Protein AF-A0A7S2V773-F1 (afdb_monomer)

Solvent-accessible surface area (backbone atoms only — not comparable to full-atom values): 9158 Å² total; per-residue (Å²): 140,84,87,85,83,88,81,86,85,88,76,95,70,86,76,79,73,78,70,71,79,73,71,76,82,74,56,44,80,42,48,32,60,57,48,53,50,43,45,58,36,86,82,48,87,74,48,40,35,30,36,56,25,31,27,73,44,74,39,81,89,77,28,36,34,31,28,34,42,94,92,24,68,33,49,29,36,34,76,67,39,65,79,66,62,88,90,69,48,76,70,37,38,32,37,38,33,27,34,65,44,69,46,95,84,48,95,84,46,45,49,32,32,42,28,65,39,69,45,74,48,74,87,60,59,59,72,57,50,54,53,52,51,50,52,52,50,56,51,53,55,51,51,55,52,50,53,45,65,74,68,68,79,125

Nearest PDB structures (foldseek):
  8c5y-assembly1_L  TM=7.625E-01  e=1.337E-06  Pyrococcus abyssi
  7uy5-assembly1_J  TM=6.504E-01  e=6.819E-06  Tetrahymena thermophila
  7uy7-assembly1_B  TM=6.744E-01  e=1.199E-05  Tetrahymena thermophila
  1nnx-assembly1_A  TM=7.728E-01  e=6.114E-05  Escherichia coli
  1x3f-assembly1_B-2  TM=6.572E-01  e=5.933E-03  Mycolicibacterium smegmatis

pLDDT: mean 80.9, std 21.78, range [29.81, 98.19]

Secondary structure (DSSP, 8-state):
------------------------PPPEEE-HHHHHHHHH-TT----EEEEEEEEEEEETTTTEEEEEETTEEEEEE-TTSPSPPTT--TT-EEEEEEEEEE-TTSTT--EEEEEEEEEE-TT--HHHHHHHHHHHHHHHHHHHHHHHHHHT--

InterPro domains:
  IPR012340 Nucleic acid-binding, OB-fold [G3DSA:2.40.50.140] (24-145)
  IPR029146 CST complex subunit Ten1, animal and plant type [PF15490] (25-141)

Mean predicted aligned error: 10.98 Å

Structure (mmCIF, N/CA/C/O backbone):
data_AF-A0A7S2V773-F1
#
_entry.id   AF-A0A7S2V773-F1
#
loop_
_atom_site.group_PDB
_atom_site.id
_atom_site.type_symbol
_atom_site.label_atom_id
_atom_site.label_alt_id
_atom_site.label_comp_id
_atom_site.label_asym_id
_atom_site.label_entity_id
_atom_site.label_seq_id
_atom_site.pdbx_PDB_ins_code
_atom_site.Cartn_x
_atom_site.Cartn_y
_atom_site.Cartn_z
_atom_site.occupancy
_atom_site.B_iso_or_equiv
_atom_site.auth_seq_id
_atom_site.auth_comp_id
_atom_site.auth_asym_id
_atom_site.auth_atom_id
_atom_site.pdbx_PDB_model_num
ATOM 1 N N . ARG A 1 1 ? 30.177 -5.270 18.703 1.00 34.97 1 ARG A N 1
ATOM 2 C CA . ARG A 1 1 ? 31.148 -5.394 19.819 1.00 34.97 1 ARG A CA 1
ATOM 3 C C . ARG A 1 1 ? 31.082 -4.096 20.605 1.00 34.97 1 ARG A C 1
ATOM 5 O O . ARG A 1 1 ? 31.419 -3.068 20.041 1.00 34.97 1 ARG A O 1
ATOM 12 N N . VAL A 1 2 ? 30.557 -4.130 21.827 1.00 32.75 2 VAL A N 1
ATOM 13 C CA . VAL A 1 2 ? 30.443 -2.954 22.701 1.00 32.75 2 VAL A CA 1
ATOM 14 C C . VAL A 1 2 ? 31.560 -3.059 23.729 1.00 32.75 2 VAL A C 1
ATOM 16 O O . VAL A 1 2 ? 31.687 -4.093 24.381 1.00 32.75 2 VAL A O 1
ATOM 19 N N . VAL A 1 3 ? 32.397 -2.030 23.823 1.00 33.72 3 VAL A N 1
ATOM 20 C CA . VAL A 1 3 ? 33.420 -1.927 24.867 1.00 33.72 3 VAL A CA 1
ATOM 21 C C . VAL A 1 3 ? 32.793 -1.167 26.028 1.00 33.72 3 VAL A C 1
ATOM 23 O O . VAL A 1 3 ? 32.401 -0.015 25.870 1.00 33.72 3 VAL A O 1
ATOM 26 N N . VAL A 1 4 ? 32.674 -1.822 27.181 1.00 36.56 4 VAL A N 1
ATOM 27 C CA . VAL A 1 4 ? 32.286 -1.179 28.439 1.00 36.56 4 VAL A CA 1
ATOM 28 C C . VAL A 1 4 ? 33.573 -0.829 29.176 1.00 36.56 4 VAL A C 1
ATOM 30 O O . VAL A 1 4 ? 34.297 -1.723 29.609 1.00 36.56 4 VAL A O 1
ATOM 33 N N . VAL A 1 5 ? 33.870 0.463 29.305 1.00 37.34 5 VAL A N 1
ATOM 34 C CA . VAL A 1 5 ? 34.919 0.951 30.208 1.00 37.34 5 VAL A CA 1
ATOM 35 C C . VAL A 1 5 ? 34.232 1.402 31.490 1.00 37.34 5 VAL A C 1
ATOM 37 O O . VAL A 1 5 ? 33.469 2.364 31.480 1.00 37.34 5 VAL A O 1
ATOM 40 N N . VAL A 1 6 ? 34.487 0.696 32.591 1.00 40.28 6 VAL A N 1
ATOM 41 C CA . VAL A 1 6 ? 34.095 1.141 33.933 1.00 40.28 6 VAL A CA 1
ATOM 42 C C . VAL A 1 6 ? 35.305 1.829 34.552 1.00 40.28 6 VAL A C 1
ATOM 44 O O . VAL A 1 6 ? 36.300 1.170 34.841 1.00 40.28 6 VAL A O 1
ATOM 47 N N . SER A 1 7 ? 35.218 3.141 34.769 1.00 29.81 7 SER A N 1
ATOM 48 C CA . SER A 1 7 ? 36.146 3.869 35.639 1.00 29.81 7 SER A CA 1
ATOM 49 C C . SER A 1 7 ? 35.358 4.565 36.746 1.00 29.81 7 SER A C 1
ATOM 51 O O . SER A 1 7 ? 34.339 5.208 36.489 1.00 29.81 7 SER A O 1
ATOM 53 N N . ARG A 1 8 ? 35.795 4.349 37.989 1.00 34.09 8 ARG A N 1
ATOM 54 C CA . ARG A 1 8 ? 35.180 4.839 39.226 1.00 34.09 8 ARG A CA 1
ATOM 55 C C . ARG A 1 8 ? 35.695 6.244 39.564 1.00 34.09 8 ARG A C 1
ATOM 57 O O . ARG A 1 8 ? 36.899 6.433 39.655 1.00 34.09 8 ARG A O 1
ATOM 64 N N . HIS A 1 9 ? 34.727 7.087 39.918 1.00 33.78 9 HIS A N 1
ATOM 65 C CA . HIS A 1 9 ? 34.772 8.267 40.790 1.00 33.78 9 HIS A CA 1
ATOM 66 C C . HIS A 1 9 ? 35.402 9.578 40.287 1.00 33.78 9 HIS A C 1
ATOM 68 O O . HIS A 1 9 ? 36.526 9.641 39.806 1.00 33.78 9 HIS A O 1
ATOM 74 N N . ASP A 1 10 ? 34.592 10.613 40.526 1.00 40.62 10 ASP A N 1
ATOM 75 C CA . ASP A 1 10 ? 34.877 12.037 40.685 1.00 40.62 10 ASP A CA 1
ATOM 76 C C . ASP A 1 10 ? 35.204 12.871 39.444 1.00 40.62 10 ASP A C 1
ATOM 78 O O . ASP A 1 10 ? 36.339 13.240 39.164 1.00 40.62 10 ASP A O 1
ATOM 82 N N . ASN A 1 11 ? 34.133 13.287 38.760 1.00 34.09 11 ASN A N 1
ATOM 83 C CA . ASN A 1 11 ? 33.877 14.714 38.545 1.00 34.09 11 ASN A CA 1
ATOM 84 C C . ASN A 1 11 ? 32.442 14.923 38.047 1.00 34.09 11 ASN A C 1
ATOM 86 O O . ASN A 1 11 ? 32.079 14.498 36.949 1.00 34.09 11 ASN A O 1
ATOM 90 N N . MET A 1 12 ? 31.612 15.579 38.864 1.00 33.34 12 MET A N 1
ATOM 91 C CA . MET A 1 12 ? 30.274 16.014 38.466 1.00 33.34 12 MET A CA 1
ATOM 92 C C . MET A 1 12 ? 30.379 17.133 37.426 1.00 33.34 12 MET A C 1
ATOM 94 O O . MET A 1 12 ? 30.363 18.314 37.758 1.00 33.34 12 MET A O 1
ATOM 98 N N . ILE A 1 13 ? 30.425 16.752 36.153 1.00 37.91 13 ILE A N 1
ATOM 99 C CA . ILE A 1 13 ? 29.933 17.593 35.066 1.00 37.91 13 ILE A CA 1
ATOM 100 C C . ILE A 1 13 ? 28.488 17.158 34.834 1.00 37.91 13 ILE A C 1
ATOM 102 O O . ILE A 1 13 ? 28.231 16.044 34.377 1.00 37.91 13 ILE A O 1
ATOM 106 N N . HIS A 1 14 ? 27.535 18.022 35.188 1.00 36.25 14 HIS A N 1
ATOM 107 C CA . HIS A 1 14 ? 26.148 17.888 34.750 1.00 36.25 14 HIS A CA 1
ATOM 108 C C . HIS A 1 14 ? 26.104 18.085 33.229 1.00 36.25 14 HIS A C 1
ATOM 110 O O . HIS A 1 14 ? 25.828 19.174 32.731 1.00 36.25 14 HIS A O 1
ATOM 116 N N . ASN A 1 15 ? 26.399 17.026 32.475 1.00 34.91 15 ASN A N 1
ATOM 117 C CA . ASN A 1 15 ? 26.055 16.972 31.064 1.00 34.91 15 ASN A CA 1
ATOM 118 C C . ASN A 1 15 ? 24.544 16.770 30.984 1.00 34.91 15 ASN A C 1
ATOM 120 O O . ASN A 1 15 ? 24.049 15.644 31.016 1.00 34.91 15 ASN A O 1
ATOM 124 N N . ASN A 1 16 ? 23.824 17.889 30.892 1.00 35.47 16 ASN A N 1
ATOM 125 C CA . ASN A 1 16 ? 22.458 17.937 30.388 1.00 35.47 16 ASN A CA 1
ATOM 126 C C . ASN A 1 16 ? 22.470 17.427 28.942 1.00 35.47 16 ASN A C 1
ATOM 128 O O . ASN A 1 16 ? 22.493 18.194 27.982 1.00 35.47 16 ASN A O 1
ATOM 132 N N . VAL A 1 17 ? 22.472 16.106 28.780 1.00 44.06 17 VAL A N 1
ATOM 133 C CA . VAL A 1 17 ? 22.026 15.485 27.543 1.00 44.06 17 VAL A CA 1
ATOM 134 C C . VAL A 1 17 ? 20.518 15.677 27.543 1.00 44.06 17 VAL A C 1
ATOM 136 O O . VAL A 1 17 ? 19.783 14.873 28.111 1.00 44.06 17 VAL A O 1
ATOM 139 N N . HIS A 1 18 ? 20.063 16.779 26.944 1.00 37.97 18 HIS A N 1
ATOM 140 C CA . HIS A 1 18 ? 18.726 16.846 26.369 1.00 37.97 18 HIS A CA 1
ATOM 141 C C . HIS A 1 18 ? 18.645 15.697 25.357 1.00 37.97 18 HIS A C 1
ATOM 143 O O . HIS A 1 18 ? 18.988 15.841 24.185 1.00 37.97 18 HIS A O 1
ATOM 149 N N . ARG A 1 19 ? 18.257 14.510 25.831 1.00 44.25 19 ARG A N 1
ATOM 150 C CA . ARG A 1 19 ? 17.568 13.562 24.975 1.00 44.25 19 ARG A CA 1
ATOM 151 C C . ARG A 1 19 ? 16.265 14.272 24.672 1.00 44.25 19 ARG A C 1
ATOM 153 O O . ARG A 1 19 ? 15.369 14.299 25.503 1.00 44.25 19 ARG A O 1
ATOM 160 N N . ASN A 1 20 ? 16.223 14.949 23.530 1.00 40.94 20 ASN A N 1
ATOM 161 C CA . ASN A 1 20 ? 14.947 15.152 22.883 1.00 40.94 20 ASN A CA 1
ATOM 162 C C . ASN A 1 20 ? 14.415 13.732 22.728 1.00 40.94 20 ASN A C 1
ATOM 164 O O . ASN A 1 20 ? 14.994 12.946 21.975 1.00 40.94 20 ASN A O 1
ATOM 168 N N . ASP A 1 21 ? 13.438 13.366 23.552 1.00 45.81 21 ASP A N 1
ATOM 169 C CA . ASP A 1 21 ? 12.630 12.183 23.331 1.00 45.81 21 ASP A CA 1
ATOM 170 C C . ASP A 1 21 ? 11.947 12.440 21.988 1.00 45.81 21 ASP A C 1
ATOM 172 O O . ASP A 1 21 ? 10.899 13.075 21.914 1.00 45.81 21 ASP A O 1
ATOM 176 N N . GLU A 1 22 ? 12.645 12.098 20.904 1.00 45.75 22 GLU A N 1
ATOM 177 C CA . GLU A 1 22 ? 12.137 12.191 19.549 1.00 45.75 22 GLU A CA 1
ATOM 178 C C . GLU A 1 22 ? 10.952 11.238 19.521 1.00 45.75 22 GLU A C 1
ATOM 180 O O . GLU A 1 22 ? 11.113 10.015 19.513 1.00 45.75 22 GLU A O 1
ATOM 185 N N . GLU A 1 23 ? 9.762 11.818 19.664 1.00 55.03 23 GLU A N 1
ATOM 186 C CA . GLU A 1 23 ? 8.501 11.103 19.670 1.00 55.03 23 GLU A CA 1
ATOM 187 C C . GLU A 1 23 ? 8.508 10.172 18.464 1.00 55.03 23 GLU A C 1
ATOM 189 O O . GLU A 1 23 ? 8.605 10.625 17.323 1.00 55.03 23 GLU A O 1
ATOM 194 N N . ILE A 1 24 ? 8.497 8.859 18.715 1.00 59.53 24 ILE A N 1
ATOM 195 C CA . ILE A 1 24 ? 8.558 7.874 17.638 1.00 59.53 24 ILE A CA 1
ATOM 196 C C . ILE A 1 24 ? 7.337 8.141 16.753 1.00 59.53 24 ILE A C 1
ATOM 198 O O . ILE A 1 24 ? 6.209 7.944 17.219 1.00 59.53 24 ILE A O 1
ATOM 202 N N . PRO A 1 25 ? 7.517 8.588 15.495 1.00 61.34 25 PRO A N 1
ATOM 203 C CA . PRO A 1 25 ? 6.395 9.069 14.714 1.00 61.34 25 PRO A CA 1
ATOM 204 C C . PRO A 1 25 ? 5.440 7.908 14.448 1.00 61.34 25 PRO A C 1
ATOM 206 O O . PRO A 1 25 ? 5.790 6.913 13.802 1.00 61.34 25 PRO A O 1
ATOM 209 N N . THR A 1 26 ? 4.223 8.028 14.978 1.00 81.88 26 THR A N 1
ATOM 210 C CA . THR A 1 26 ? 3.187 7.008 14.827 1.00 81.88 26 THR A CA 1
ATOM 211 C C . THR A 1 26 ? 2.611 7.088 13.420 1.00 81.88 26 THR A C 1
ATOM 213 O O . THR A 1 26 ? 2.097 8.118 12.998 1.00 81.88 26 THR A O 1
ATOM 216 N N . ALA A 1 27 ? 2.672 5.980 12.683 1.00 87.88 27 ALA A N 1
ATOM 217 C CA . ALA A 1 27 ? 2.129 5.923 11.333 1.00 87.88 27 ALA A CA 1
ATOM 218 C C . ALA A 1 27 ? 0.592 6.022 11.337 1.00 87.88 27 ALA A C 1
ATOM 220 O O . ALA A 1 27 ? -0.089 5.209 11.976 1.00 87.88 27 ALA A O 1
ATOM 221 N N . HIS A 1 28 ? 0.043 6.965 10.570 1.00 93.19 28 HIS A N 1
ATOM 222 C CA . HIS A 1 28 ? -1.393 7.038 10.304 1.00 93.19 28 HIS A CA 1
ATOM 223 C C . HIS A 1 28 ? -1.815 5.883 9.395 1.00 93.19 28 HIS A C 1
ATOM 225 O O . HIS A 1 28 ? -1.219 5.672 8.341 1.00 93.19 28 HIS A O 1
ATOM 231 N N . ILE A 1 29 ? -2.843 5.127 9.792 1.00 95.38 29 ILE A N 1
ATOM 232 C CA . ILE A 1 29 ? -3.389 4.052 8.954 1.00 95.38 29 ILE A CA 1
ATOM 233 C C . ILE A 1 29 ? -4.361 4.674 7.954 1.00 95.38 29 ILE A C 1
ATOM 235 O O . ILE A 1 29 ? -5.439 5.130 8.352 1.00 95.38 29 ILE A O 1
ATOM 239 N N . LEU A 1 30 ? -3.961 4.702 6.685 1.00 96.25 30 LEU A N 1
ATOM 240 C CA . LEU A 1 30 ? -4.666 5.370 5.594 1.00 96.25 30 LEU A CA 1
ATOM 241 C C . LEU A 1 30 ? -4.848 4.430 4.400 1.00 96.25 30 LEU A C 1
ATOM 243 O O . LEU A 1 30 ? -4.041 3.528 4.174 1.00 96.25 30 LEU A O 1
ATOM 247 N N . TYR A 1 31 ? -5.895 4.672 3.622 1.00 96.31 31 TYR A N 1
ATOM 248 C CA . TYR A 1 31 ? -6.088 4.070 2.307 1.00 96.31 31 TYR A CA 1
ATOM 249 C C . TYR A 1 31 ? -5.330 4.860 1.222 1.00 96.31 31 TYR A C 1
ATOM 251 O O . TYR A 1 31 ? -5.099 6.059 1.403 1.00 96.31 31 TYR A O 1
ATOM 259 N N . PRO A 1 32 ? -4.991 4.244 0.072 1.00 96.69 32 PRO A N 1
ATOM 260 C CA . PRO A 1 32 ? -4.339 4.906 -1.064 1.00 96.69 32 PRO A CA 1
ATOM 261 C C . PRO A 1 32 ? -4.883 6.297 -1.419 1.00 96.69 32 PRO A C 1
ATOM 263 O O . PRO A 1 32 ? -4.118 7.256 -1.486 1.00 96.69 32 PRO A O 1
ATOM 266 N N . GLN A 1 33 ? -6.203 6.453 -1.541 1.00 95.38 33 GLN A N 1
ATOM 267 C CA . GLN A 1 33 ? -6.823 7.742 -1.858 1.00 95.38 33 GLN A CA 1
ATOM 268 C C . GLN A 1 33 ? -6.632 8.813 -0.775 1.00 95.38 33 GLN A C 1
ATOM 270 O O . GLN A 1 33 ? -6.504 9.994 -1.087 1.00 95.38 33 GLN A O 1
ATOM 275 N N . GLU A 1 34 ? -6.582 8.417 0.499 1.00 95.88 34 GLU A N 1
ATOM 276 C CA . GLU A 1 34 ? -6.350 9.342 1.614 1.00 95.88 34 GLU A CA 1
ATOM 277 C C . GLU A 1 34 ? -4.886 9.799 1.637 1.00 95.88 34 GLU A C 1
ATOM 279 O O . GLU A 1 34 ? -4.599 10.957 1.936 1.00 95.88 34 GLU A O 1
ATOM 284 N N . VAL A 1 35 ? -3.960 8.910 1.262 1.00 96.06 35 VAL A N 1
ATOM 285 C CA . VAL A 1 35 ? -2.546 9.259 1.084 1.00 96.06 35 VAL A CA 1
ATOM 286 C C . VAL A 1 35 ? -2.376 10.227 -0.087 1.00 96.06 35 VAL A C 1
ATOM 288 O O . VAL A 1 35 ? -1.700 11.238 0.071 1.00 96.06 35 VAL A O 1
ATOM 291 N N . ASN A 1 36 ? -3.026 9.980 -1.228 1.00 94.44 36 ASN A N 1
ATOM 292 C CA . ASN A 1 36 ? -2.991 10.892 -2.379 1.00 94.44 36 ASN A CA 1
ATOM 293 C C . ASN A 1 36 ? -3.547 12.282 -2.036 1.00 94.44 36 ASN A C 1
ATOM 295 O O . ASN A 1 36 ? -2.972 13.299 -2.432 1.00 94.44 36 ASN A O 1
ATOM 299 N N . ALA A 1 37 ? -4.627 12.343 -1.251 1.00 93.12 37 ALA A N 1
ATOM 300 C CA . ALA A 1 37 ? -5.155 13.606 -0.744 1.00 93.12 37 ALA A CA 1
ATOM 301 C C . ALA A 1 37 ? -4.133 14.322 0.157 1.00 93.12 37 ALA A C 1
ATOM 303 O O . ALA A 1 37 ? -3.891 15.513 -0.021 1.00 93.12 37 ALA A O 1
ATOM 304 N N . ALA A 1 38 ? -3.468 13.596 1.063 1.00 92.75 38 ALA A N 1
ATOM 305 C CA . ALA A 1 38 ? -2.425 14.156 1.923 1.00 92.75 38 ALA A CA 1
ATOM 306 C C . ALA A 1 38 ? -1.162 14.587 1.150 1.00 92.75 38 ALA A C 1
ATOM 308 O O . ALA A 1 38 ? -0.521 15.567 1.523 1.00 92.75 38 ALA A O 1
ATOM 309 N N . ILE A 1 39 ? -0.798 13.892 0.068 1.00 92.12 39 ILE A N 1
ATOM 310 C CA . ILE A 1 39 ? 0.277 14.301 -0.850 1.00 92.12 39 ILE A CA 1
ATOM 311 C C . ILE A 1 39 ? -0.073 15.644 -1.497 1.00 92.12 39 ILE A C 1
ATOM 313 O O . ILE A 1 39 ? 0.756 16.555 -1.498 1.00 92.12 39 ILE A O 1
ATOM 317 N N . SER A 1 40 ? -1.305 15.762 -1.994 1.00 90.19 40 SER A N 1
ATOM 318 C CA . SER A 1 40 ? -1.798 16.948 -2.703 1.00 90.19 40 SER A CA 1
ATOM 319 C C . SER A 1 40 ? -1.962 18.159 -1.779 1.00 90.19 40 SER A C 1
ATOM 321 O O . SER A 1 40 ? -1.768 19.297 -2.202 1.00 90.19 40 SER A O 1
ATOM 323 N N . ASP A 1 41 ? -2.292 17.925 -0.508 1.00 89.31 41 ASP A N 1
ATOM 324 C CA . ASP A 1 41 ? -2.397 18.961 0.513 1.00 89.31 41 ASP A CA 1
ATOM 325 C C . ASP A 1 41 ? -1.047 19.204 1.206 1.00 89.31 41 ASP A C 1
ATOM 327 O O . ASP A 1 41 ? -0.635 18.486 2.123 1.00 89.31 41 ASP A O 1
ATOM 331 N N . SER A 1 42 ? -0.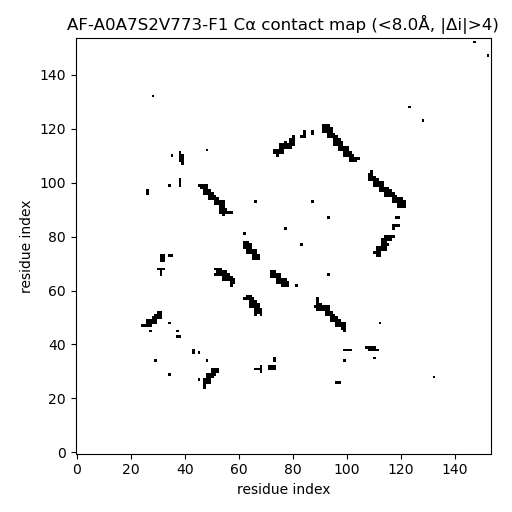354 20.270 0.798 1.00 83.50 42 SER A N 1
ATOM 332 C CA . SER A 1 42 ? 0.919 20.675 1.406 1.00 83.50 42 SER A CA 1
ATOM 333 C C . SER A 1 42 ? 0.802 21.104 2.872 1.00 83.50 42 SER A C 1
ATOM 335 O O . SER A 1 42 ? 1.823 21.165 3.553 1.00 83.50 42 SER A O 1
ATOM 337 N N . SER A 1 43 ? -0.405 21.431 3.348 1.00 86.12 43 SER A N 1
ATOM 338 C CA . SER A 1 43 ? -0.665 21.796 4.746 1.00 86.12 43 SER A CA 1
ATOM 339 C C . SER A 1 43 ? -0.980 20.592 5.635 1.00 86.12 43 SER A C 1
ATOM 341 O O . SER A 1 43 ? -1.048 20.732 6.857 1.00 86.12 43 SER A O 1
ATOM 343 N N . SER A 1 44 ? -1.126 19.401 5.043 1.00 84.75 44 SER A N 1
ATOM 344 C CA . SER A 1 44 ? -1.453 18.190 5.782 1.00 84.75 44 SER A CA 1
ATOM 345 C C . SER A 1 44 ? -0.356 17.853 6.804 1.00 84.75 44 SER A C 1
ATOM 347 O O . SER A 1 44 ? 0.810 17.691 6.420 1.00 84.75 44 SER A O 1
ATOM 349 N N . PRO A 1 45 ? -0.707 17.670 8.093 1.00 84.19 45 PRO A N 1
ATOM 350 C CA . PRO A 1 45 ? 0.250 17.303 9.138 1.00 84.19 45 PRO A CA 1
ATOM 351 C C . PRO A 1 45 ? 0.710 15.839 9.023 1.00 84.19 45 PRO A C 1
ATOM 353 O O . PRO A 1 45 ? 1.620 15.411 9.733 1.00 84.19 45 PRO A O 1
ATOM 356 N N . VAL A 1 46 ? 0.089 15.051 8.138 1.00 84.88 46 VAL A N 1
ATOM 357 C CA . VAL A 1 46 ? 0.421 13.643 7.928 1.00 84.88 46 VAL A CA 1
ATOM 358 C C . VAL A 1 46 ? 1.758 13.536 7.200 1.00 84.88 46 VAL A C 1
ATOM 360 O O . VAL A 1 46 ? 1.894 13.917 6.037 1.00 84.88 46 VAL A O 1
ATOM 363 N N . SER A 1 47 ? 2.746 12.967 7.887 1.00 88.56 47 SER A N 1
ATOM 364 C CA . SER A 1 47 ? 4.084 12.718 7.343 1.00 88.56 47 SER A CA 1
ATOM 365 C C . SER A 1 47 ? 4.431 11.234 7.268 1.00 88.56 47 SER A C 1
ATOM 367 O O . SER A 1 47 ? 5.133 10.831 6.344 1.00 88.56 47 SER A O 1
ATOM 369 N N . VAL A 1 48 ? 3.924 10.411 8.193 1.00 95.19 48 VAL A N 1
ATOM 370 C CA . VAL A 1 48 ? 4.187 8.967 8.263 1.00 95.19 48 VAL A CA 1
ATOM 371 C C . VAL A 1 48 ? 2.885 8.188 8.144 1.00 95.19 48 VAL A C 1
ATOM 373 O O . VAL A 1 48 ? 1.928 8.430 8.880 1.00 95.19 48 VAL A O 1
ATOM 376 N N . VAL A 1 49 ? 2.866 7.214 7.237 1.00 96.75 49 VAL A N 1
ATOM 377 C CA . VAL A 1 49 ? 1.674 6.440 6.890 1.00 96.75 49 VAL A CA 1
ATOM 378 C C . VAL A 1 49 ? 1.931 4.940 6.936 1.00 96.75 49 VAL A C 1
ATOM 380 O O . VAL A 1 49 ? 3.045 4.463 6.709 1.00 96.75 49 VAL A O 1
ATOM 383 N N . ARG A 1 50 ? 0.868 4.198 7.237 1.00 97.44 50 ARG A N 1
ATOM 384 C CA . ARG A 1 50 ? 0.729 2.759 7.033 1.00 97.44 50 ARG A CA 1
ATOM 385 C C . ARG A 1 50 ? -0.414 2.566 6.048 1.00 97.44 50 ARG A C 1
ATOM 387 O O . ARG A 1 50 ? -1.542 2.944 6.354 1.00 97.44 50 ARG A O 1
ATOM 394 N N . VAL A 1 51 ? -0.117 1.985 4.896 1.00 97.56 51 VAL A N 1
ATOM 395 C CA . VAL A 1 51 ? -1.073 1.805 3.803 1.00 97.56 51 VAL A CA 1
ATOM 396 C C . VAL A 1 51 ? -1.109 0.345 3.374 1.00 97.56 51 VAL A C 1
ATOM 398 O O . VAL A 1 51 ? -0.070 -0.313 3.310 1.00 97.56 51 VAL A O 1
ATOM 401 N N . ILE A 1 52 ? -2.314 -0.158 3.113 1.00 97.12 52 ILE A N 1
ATOM 402 C CA . ILE A 1 52 ? -2.561 -1.496 2.574 1.00 97.12 52 ILE A CA 1
ATOM 403 C C . ILE A 1 52 ? -3.145 -1.343 1.172 1.00 97.12 52 ILE A C 1
ATOM 405 O O . ILE A 1 52 ? -3.993 -0.481 0.944 1.00 97.12 52 ILE A O 1
ATOM 409 N N . GLY A 1 53 ? -2.701 -2.185 0.246 1.00 97.31 53 GLY A N 1
ATOM 410 C CA . GLY A 1 53 ? -3.237 -2.243 -1.109 1.00 97.31 53 GLY A CA 1
ATOM 411 C C . GLY A 1 53 ? -2.800 -3.507 -1.831 1.00 97.31 53 GLY A C 1
ATOM 412 O O . GLY A 1 53 ? -1.924 -4.237 -1.362 1.00 97.31 53 GLY A O 1
ATOM 413 N N . ARG A 1 54 ? -3.428 -3.792 -2.969 1.00 97.62 54 ARG A N 1
ATOM 414 C CA . ARG A 1 54 ? -2.997 -4.868 -3.861 1.00 97.62 54 ARG A CA 1
ATOM 415 C C . ARG A 1 54 ? -1.835 -4.362 -4.708 1.00 97.62 54 ARG A C 1
ATOM 417 O O . ARG A 1 54 ? -1.976 -3.333 -5.353 1.00 97.62 54 ARG A O 1
ATOM 424 N N . LEU A 1 55 ? -0.706 -5.066 -4.724 1.00 97.81 55 LEU A N 1
ATOM 425 C CA . LEU A 1 55 ? 0.427 -4.736 -5.588 1.00 97.81 55 LEU A CA 1
ATOM 426 C C . LEU A 1 55 ? 0.028 -4.941 -7.053 1.00 97.81 55 LEU A C 1
ATOM 428 O O . LEU A 1 55 ? -0.213 -6.073 -7.464 1.00 97.81 55 LEU A O 1
ATOM 432 N N . THR A 1 56 ? -0.032 -3.876 -7.845 1.00 97.94 56 THR A N 1
ATOM 433 C CA . THR A 1 56 ? -0.397 -3.936 -9.272 1.00 97.94 56 THR A CA 1
ATOM 434 C C . THR A 1 56 ? 0.821 -3.853 -10.185 1.00 97.94 56 THR A C 1
ATOM 436 O O . THR A 1 56 ? 0.818 -4.429 -11.272 1.00 97.94 56 THR A O 1
ATOM 439 N N . HIS A 1 57 ? 1.889 -3.197 -9.731 1.00 96.94 57 HIS A N 1
ATOM 440 C CA . HIS A 1 57 ? 3.127 -3.047 -10.486 1.00 96.94 57 HIS A CA 1
ATOM 441 C C . HIS A 1 57 ? 4.348 -3.011 -9.562 1.00 96.94 57 HIS A C 1
ATOM 443 O O . HIS A 1 57 ? 4.284 -2.448 -8.470 1.00 96.94 57 HIS A O 1
ATOM 449 N N . TYR A 1 58 ? 5.466 -3.583 -10.013 1.00 95.81 58 TYR A N 1
ATOM 450 C CA . TYR A 1 58 ? 6.766 -3.449 -9.358 1.00 95.81 58 TYR A CA 1
ATOM 451 C C . TYR A 1 58 ? 7.880 -3.346 -10.403 1.00 95.81 58 TYR A C 1
ATOM 453 O O . TYR A 1 58 ? 8.096 -4.270 -11.189 1.00 95.81 58 TYR A O 1
ATOM 461 N N . ASP A 1 59 ? 8.588 -2.221 -10.384 1.00 94.25 59 ASP A N 1
ATOM 462 C CA . ASP A 1 59 ? 9.772 -1.945 -11.182 1.00 94.25 59 ASP A CA 1
ATOM 463 C C . ASP A 1 59 ? 10.995 -1.871 -10.263 1.00 94.25 59 ASP A C 1
ATOM 465 O O . ASP A 1 59 ? 11.303 -0.840 -9.660 1.00 94.25 59 ASP A O 1
ATOM 469 N N . SER A 1 60 ? 11.722 -2.984 -10.186 1.00 92.56 60 SER A N 1
ATOM 470 C CA . SER A 1 60 ? 12.936 -3.087 -9.378 1.00 92.56 60 SER A CA 1
ATOM 471 C C . SER A 1 60 ? 14.104 -2.260 -9.920 1.00 92.56 60 SER A C 1
ATOM 473 O O . SER A 1 60 ? 15.085 -2.069 -9.212 1.00 92.56 60 SER A O 1
ATOM 475 N N . LYS A 1 61 ? 14.069 -1.814 -11.185 1.00 93.56 61 LYS A N 1
ATOM 476 C CA . LYS A 1 61 ? 15.155 -0.998 -11.757 1.00 93.56 61 LYS A CA 1
ATOM 477 C C . LYS A 1 61 ? 15.055 0.448 -11.293 1.00 93.56 61 LYS A C 1
ATOM 479 O O . LYS A 1 61 ? 16.080 1.081 -11.072 1.00 93.56 61 LYS A O 1
ATOM 484 N N . ASN A 1 62 ? 13.828 0.943 -11.154 1.00 94.31 62 ASN A N 1
ATOM 485 C CA . ASN A 1 62 ? 13.535 2.299 -10.693 1.00 94.31 62 ASN A CA 1
ATOM 486 C C . ASN A 1 62 ? 13.130 2.349 -9.208 1.00 94.31 62 ASN A C 1
ATOM 488 O O . ASN A 1 62 ? 12.690 3.394 -8.736 1.00 94.31 62 ASN A O 1
ATOM 492 N N . SER A 1 63 ? 13.259 1.228 -8.489 1.00 95.75 63 SER A N 1
ATOM 493 C CA . SER A 1 63 ? 12.829 1.042 -7.099 1.00 95.75 63 SER A CA 1
ATOM 494 C C . SER A 1 63 ? 11.440 1.626 -6.830 1.00 95.75 63 SER A C 1
ATOM 496 O O . SER A 1 63 ? 11.258 2.462 -5.938 1.00 95.75 63 SER A O 1
ATOM 498 N N . ARG A 1 64 ? 10.456 1.201 -7.630 1.00 95.88 64 ARG A N 1
ATOM 499 C CA . ARG A 1 64 ? 9.090 1.728 -7.585 1.00 95.88 64 ARG A CA 1
ATOM 500 C C . ARG A 1 64 ? 8.052 0.619 -7.600 1.00 95.88 64 ARG A C 1
ATOM 502 O O . ARG A 1 64 ? 8.143 -0.326 -8.378 1.00 95.88 64 ARG A O 1
ATOM 509 N N . ALA A 1 65 ? 7.029 0.770 -6.776 1.00 97.19 65 ALA A N 1
ATOM 510 C CA . ALA A 1 65 ? 5.853 -0.084 -6.755 1.00 97.19 65 ALA A CA 1
ATOM 511 C C . ALA A 1 65 ? 4.580 0.756 -6.874 1.00 97.19 65 ALA A C 1
ATOM 513 O O . ALA A 1 65 ? 4.543 1.913 -6.453 1.00 97.19 65 ALA A O 1
ATOM 514 N N . THR A 1 66 ? 3.523 0.141 -7.392 1.00 97.75 66 THR A N 1
ATOM 515 C CA . THR A 1 66 ? 2.173 0.710 -7.394 1.00 97.75 66 THR A CA 1
ATOM 516 C C . THR A 1 66 ? 1.250 -0.247 -6.661 1.00 97.75 66 THR A C 1
ATOM 518 O O . THR A 1 66 ? 1.236 -1.449 -6.946 1.00 97.75 66 THR A O 1
ATOM 521 N N . ILE A 1 67 ? 0.500 0.281 -5.696 1.00 98.19 67 ILE A N 1
ATOM 522 C CA . ILE A 1 67 ? -0.564 -0.456 -5.013 1.00 98.19 67 ILE A CA 1
ATOM 523 C C . ILE A 1 67 ? -1.921 0.160 -5.316 1.00 98.19 67 ILE A C 1
ATOM 525 O O . ILE A 1 67 ? -2.023 1.364 -5.521 1.00 98.19 67 ILE A O 1
ATOM 529 N N . GLU A 1 68 ? -2.964 -0.659 -5.296 1.00 97.69 68 GLU A N 1
ATOM 530 C CA . GLU A 1 68 ? -4.334 -0.242 -5.579 1.00 97.69 68 GLU A CA 1
ATOM 531 C C . GLU A 1 68 ? -5.284 -0.647 -4.448 1.00 97.69 68 GLU A C 1
ATOM 533 O O . GLU A 1 68 ? -5.164 -1.723 -3.851 1.00 97.69 68 GLU A O 1
ATOM 538 N N . TRP A 1 69 ? -6.240 0.230 -4.156 1.00 95.81 69 TRP A N 1
ATOM 539 C CA . TRP A 1 69 ? -7.371 -0.041 -3.278 1.00 95.81 69 TRP A CA 1
ATOM 540 C C . TRP A 1 69 ? -8.602 0.696 -3.799 1.00 95.81 69 TRP A C 1
ATOM 542 O O . TRP A 1 69 ? -8.546 1.907 -4.002 1.00 95.81 69 TRP A O 1
ATOM 552 N N . ASN A 1 70 ? -9.725 -0.001 -3.991 1.00 92.94 70 ASN A N 1
ATOM 553 C CA . ASN A 1 70 ? -10.966 0.583 -4.517 1.00 92.94 70 ASN A CA 1
ATOM 554 C C . ASN A 1 70 ? -10.752 1.419 -5.798 1.00 92.94 70 ASN A C 1
ATOM 556 O O . ASN A 1 70 ? -11.293 2.520 -5.920 1.00 92.94 70 ASN A O 1
ATOM 560 N N . HIS A 1 71 ? -9.956 0.907 -6.744 1.00 94.44 71 HIS A N 1
ATOM 561 C CA . HIS A 1 71 ? -9.604 1.569 -8.006 1.00 94.44 71 HIS A CA 1
ATOM 562 C C . HIS A 1 71 ? -8.797 2.866 -7.850 1.00 94.44 71 HIS A C 1
ATOM 564 O O . HIS A 1 71 ? -8.742 3.677 -8.773 1.00 94.44 71 HIS A O 1
ATOM 570 N N . GLN A 1 72 ? -8.190 3.083 -6.683 1.00 96.12 72 GLN A N 1
ATOM 571 C CA . GLN A 1 72 ? -7.317 4.217 -6.405 1.00 96.12 72 GLN A CA 1
ATOM 572 C C . GLN A 1 72 ? -5.889 3.709 -6.242 1.00 96.12 72 GLN A C 1
ATOM 574 O O . GLN A 1 72 ? -5.602 2.896 -5.361 1.00 96.12 72 GLN A O 1
ATOM 579 N 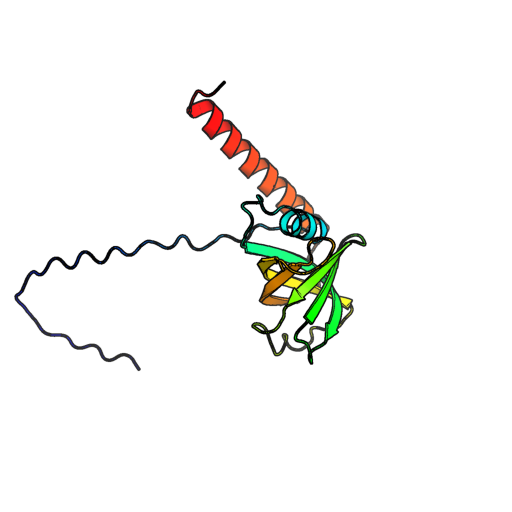N . GLU A 1 73 ? -5.005 4.183 -7.113 1.00 96.62 73 GLU A N 1
ATOM 580 C CA . GLU A 1 73 ? -3.599 3.791 -7.131 1.00 96.62 73 GLU A CA 1
ATOM 581 C C . GLU A 1 73 ? -2.747 4.708 -6.254 1.00 96.62 73 GLU A C 1
ATOM 583 O O . GLU A 1 73 ? -3.017 5.902 -6.123 1.00 96.62 73 GLU A O 1
ATOM 588 N N . LEU A 1 74 ? -1.687 4.152 -5.677 1.00 97.25 74 LEU A N 1
ATOM 589 C CA . LEU A 1 74 ? -0.671 4.881 -4.933 1.00 97.25 74 LEU A CA 1
ATOM 590 C C . LEU A 1 74 ? 0.719 4.396 -5.344 1.00 97.25 74 LEU A C 1
ATOM 592 O O . LEU A 1 74 ? 1.018 3.200 -5.287 1.00 97.25 74 LEU A O 1
ATOM 596 N N . ASN A 1 75 ? 1.576 5.351 -5.701 1.00 97.19 75 ASN A N 1
ATOM 597 C CA . ASN A 1 75 ? 2.987 5.105 -5.971 1.00 97.19 75 ASN A CA 1
ATOM 598 C C . ASN A 1 75 ? 3.784 5.012 -4.667 1.00 97.19 75 ASN A C 1
ATOM 600 O O . ASN A 1 75 ? 3.583 5.787 -3.725 1.00 97.19 75 ASN A O 1
ATOM 604 N N . VAL A 1 76 ? 4.713 4.062 -4.635 1.00 97.62 76 VAL A N 1
ATOM 605 C CA . VAL A 1 76 ? 5.562 3.766 -3.484 1.00 97.62 76 VAL A CA 1
ATOM 606 C C . VAL A 1 76 ? 7.008 3.624 -3.954 1.00 97.62 76 VAL A C 1
ATOM 608 O O . VAL A 1 76 ? 7.311 2.761 -4.777 1.00 97.62 76 VAL A O 1
ATOM 611 N N . ALA A 1 77 ? 7.915 4.430 -3.408 1.00 97.19 77 ALA A N 1
ATOM 612 C CA . ALA A 1 77 ? 9.349 4.225 -3.577 1.00 97.19 77 ALA A CA 1
ATOM 613 C C . ALA A 1 77 ? 9.822 3.079 -2.673 1.00 97.19 77 ALA A C 1
ATOM 615 O O . ALA A 1 77 ? 9.600 3.093 -1.457 1.00 97.19 77 ALA A O 1
ATOM 61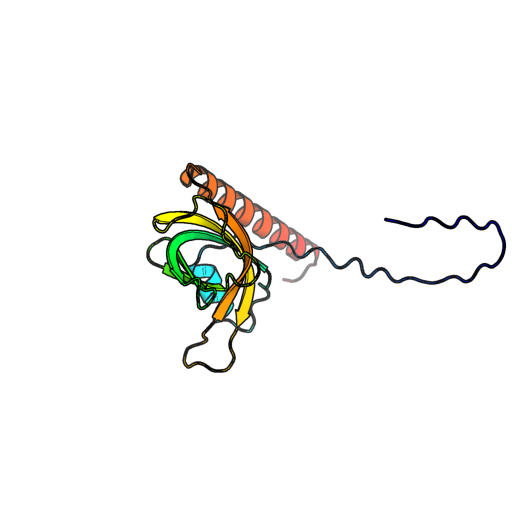6 N N . THR A 1 78 ? 10.480 2.082 -3.266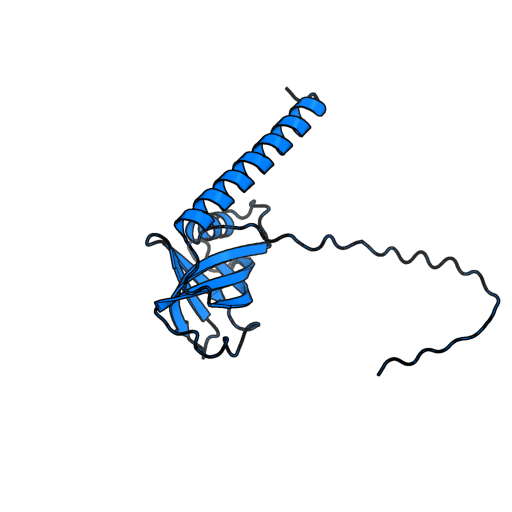 1.00 97.06 78 THR A N 1
ATOM 617 C CA . THR A 1 78 ? 10.905 0.833 -2.612 1.00 97.06 78 THR A CA 1
ATOM 618 C C . THR A 1 78 ? 12.398 0.777 -2.304 1.00 97.06 78 THR A C 1
ATOM 620 O O . THR A 1 78 ? 12.873 -0.217 -1.762 1.00 97.06 78 THR A O 1
ATOM 623 N N . ASN A 1 79 ? 13.148 1.846 -2.573 1.00 96.38 79 ASN A N 1
ATOM 624 C CA . ASN A 1 79 ? 14.611 1.888 -2.482 1.00 96.38 79 ASN A CA 1
ATOM 625 C C . ASN A 1 79 ? 15.199 1.504 -1.108 1.00 96.38 79 ASN A C 1
ATOM 627 O O . ASN A 1 79 ? 16.359 1.110 -1.033 1.00 96.38 79 ASN A O 1
ATOM 631 N N . LEU A 1 80 ? 14.435 1.629 -0.015 1.00 96.31 80 LEU A N 1
ATOM 632 C CA . LEU A 1 80 ? 14.873 1.242 1.338 1.00 96.31 80 LEU A CA 1
ATOM 633 C C . LEU A 1 80 ? 14.361 -0.131 1.796 1.00 96.31 80 LEU A C 1
ATOM 635 O O . LEU A 1 80 ? 14.717 -0.584 2.882 1.00 96.31 80 LEU A O 1
ATOM 639 N N . VAL A 1 81 ? 13.503 -0.776 1.008 1.00 95.38 81 VAL A N 1
ATOM 640 C CA . VAL A 1 81 ? 12.879 -2.070 1.334 1.00 95.38 81 VAL A CA 1
ATOM 641 C C . VAL A 1 81 ? 13.238 -3.149 0.315 1.00 95.38 81 VAL A C 1
ATOM 643 O O . VAL A 1 81 ? 12.557 -4.168 0.222 1.00 95.38 81 VAL A O 1
ATOM 646 N N . GLU A 1 82 ? 14.304 -2.915 -0.450 1.00 92.94 82 GLU A N 1
ATOM 647 C CA . GLU A 1 82 ? 14.826 -3.841 -1.445 1.00 92.94 82 GLU A CA 1
ATOM 648 C C . GLU A 1 82 ? 15.937 -4.751 -0.889 1.00 92.94 82 GLU A C 1
ATOM 650 O O . GLU A 1 82 ? 16.766 -4.298 -0.096 1.00 92.94 82 GLU A O 1
ATOM 655 N N . PRO A 1 83 ? 15.993 -6.028 -1.321 1.00 89.69 83 PRO A N 1
ATOM 656 C CA . PRO A 1 83 ? 14.991 -6.701 -2.153 1.00 89.69 83 PRO A CA 1
ATOM 657 C C . PRO A 1 83 ? 13.667 -6.881 -1.395 1.00 89.69 83 PRO A C 1
ATOM 659 O O . PRO A 1 83 ? 13.666 -7.120 -0.186 1.00 89.69 83 PRO A O 1
ATOM 662 N N . MET A 1 84 ? 12.540 -6.778 -2.109 1.00 87.62 84 MET A N 1
ATOM 663 C CA . MET A 1 84 ? 11.230 -7.018 -1.498 1.00 87.62 84 MET A CA 1
ATOM 664 C C . MET A 1 84 ? 11.155 -8.442 -0.909 1.00 87.62 84 MET A C 1
ATOM 666 O O . MET A 1 84 ? 11.819 -9.350 -1.422 1.00 87.62 84 MET A O 1
ATOM 670 N N . PRO A 1 85 ? 10.352 -8.664 0.154 1.00 86.12 85 PRO A N 1
ATOM 671 C CA . PRO A 1 85 ? 10.217 -9.976 0.781 1.00 86.12 85 PRO A CA 1
ATOM 672 C C . PRO A 1 85 ? 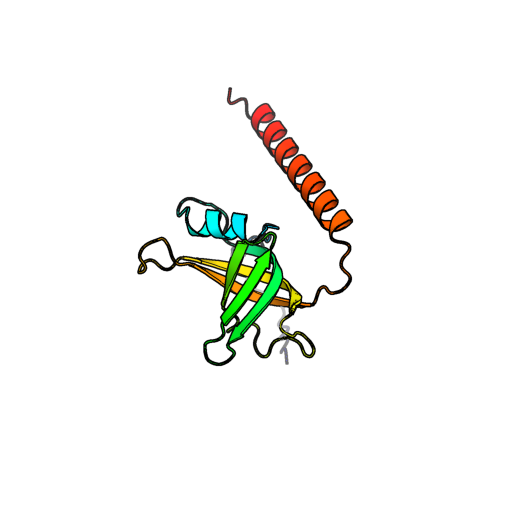9.932 -11.097 -0.229 1.00 86.12 85 PRO A C 1
ATOM 674 O O . PRO A 1 85 ? 9.082 -10.954 -1.108 1.00 86.12 85 PRO A O 1
ATOM 677 N N . ALA A 1 86 ? 10.624 -12.229 -0.081 1.00 81.44 86 ALA A N 1
ATOM 678 C CA . ALA A 1 86 ? 10.466 -13.373 -0.974 1.00 81.44 86 ALA A CA 1
ATOM 679 C C . ALA A 1 86 ? 9.007 -13.863 -1.008 1.00 81.44 86 ALA A C 1
ATOM 681 O O . ALA A 1 86 ? 8.373 -14.021 0.034 1.00 81.44 86 ALA A O 1
ATOM 682 N N . GLY A 1 87 ? 8.488 -14.118 -2.212 1.00 82.69 87 GLY A N 1
ATOM 683 C CA . GLY A 1 87 ? 7.110 -14.571 -2.431 1.00 82.69 87 GLY A CA 1
ATOM 684 C C . GLY A 1 87 ? 6.077 -13.453 -2.585 1.00 82.69 87 GLY A C 1
ATOM 685 O O . GLY A 1 87 ? 4.934 -13.750 -2.909 1.00 82.69 87 GLY A O 1
ATOM 686 N N . LEU A 1 88 ? 6.469 -12.188 -2.408 1.00 88.12 88 LEU A N 1
ATOM 687 C CA . LEU A 1 88 ? 5.617 -11.042 -2.702 1.00 88.12 88 LEU A CA 1
ATOM 688 C C . LEU A 1 88 ? 5.653 -10.764 -4.212 1.00 88.12 88 LEU A C 1
ATOM 690 O O . LEU A 1 88 ? 6.678 -10.362 -4.761 1.00 88.12 88 LEU A O 1
ATOM 694 N N . VAL A 1 89 ? 4.536 -11.028 -4.886 1.00 92.75 89 VAL A N 1
ATOM 695 C CA . VAL A 1 89 ? 4.362 -10.892 -6.337 1.00 92.75 89 VAL A CA 1
ATOM 696 C C . VAL A 1 89 ? 3.210 -9.948 -6.670 1.00 92.75 89 VAL A C 1
ATOM 698 O O . VAL A 1 89 ? 2.354 -9.650 -5.834 1.00 92.75 89 VAL A O 1
ATOM 701 N N . VAL A 1 90 ? 3.177 -9.468 -7.916 1.00 95.94 90 VAL A N 1
ATOM 702 C CA . VAL A 1 90 ? 2.038 -8.698 -8.434 1.00 95.94 90 VAL A CA 1
ATOM 703 C C . VAL A 1 90 ? 0.748 -9.496 -8.233 1.00 95.94 90 VAL A C 1
ATOM 705 O O . VAL A 1 90 ? 0.685 -10.695 -8.493 1.00 95.94 90 VAL A O 1
ATOM 708 N N . GLY A 1 91 ? -0.277 -8.809 -7.745 1.00 95.81 91 GLY A N 1
ATOM 709 C CA . GLY A 1 91 ? -1.544 -9.376 -7.323 1.00 95.81 91 GLY A CA 1
ATOM 710 C C . GLY A 1 91 ? -1.634 -9.605 -5.819 1.00 95.81 91 GLY A C 1
ATOM 711 O O . GLY A 1 91 ? -2.757 -9.755 -5.343 1.00 95.81 91 GLY A O 1
ATOM 712 N N . ASN A 1 92 ? -0.531 -9.591 -5.062 1.00 96.19 92 ASN A N 1
ATOM 713 C CA . ASN A 1 92 ? -0.616 -9.795 -3.620 1.00 96.19 92 ASN A CA 1
ATOM 714 C C . ASN A 1 92 ? -1.152 -8.583 -2.859 1.00 96.19 92 ASN A C 1
ATOM 716 O O . ASN A 1 92 ? -0.917 -7.439 -3.243 1.00 96.19 92 ASN A O 1
ATOM 720 N N . LEU A 1 93 ? -1.821 -8.836 -1.736 1.00 96.88 93 LEU A N 1
ATOM 721 C CA . LEU A 1 93 ? -2.129 -7.814 -0.749 1.00 96.88 93 LEU A CA 1
ATOM 722 C C . LEU A 1 93 ? -0.886 -7.518 0.096 1.00 96.88 93 LEU A C 1
ATOM 724 O O . LEU A 1 93 ? -0.295 -8.411 0.711 1.00 96.88 93 LEU A O 1
ATOM 728 N N . VAL A 1 94 ? -0.495 -6.248 0.132 1.00 97.38 94 VAL A N 1
ATOM 729 C CA . VAL A 1 94 ? 0.737 -5.787 0.771 1.00 97.38 94 VAL A CA 1
ATOM 730 C C . VAL A 1 94 ? 0.461 -4.619 1.701 1.00 97.38 94 VAL A C 1
ATOM 732 O O . VAL A 1 94 ? -0.467 -3.839 1.497 1.00 97.38 94 VAL A O 1
ATOM 735 N N . GLU A 1 95 ? 1.287 -4.498 2.733 1.00 97.25 95 GLU A N 1
ATOM 736 C CA . GLU A 1 95 ? 1.315 -3.351 3.629 1.00 97.25 95 GLU A CA 1
ATOM 737 C C . GLU A 1 95 ? 2.669 -2.652 3.518 1.00 97.25 95 GLU A C 1
ATOM 739 O O . GLU A 1 95 ? 3.719 -3.279 3.694 1.00 97.25 95 GLU A O 1
ATOM 744 N N . PHE A 1 96 ? 2.625 -1.340 3.304 1.00 97.81 96 PHE A N 1
ATOM 745 C CA . PHE A 1 96 ? 3.780 -0.461 3.397 1.00 97.81 96 PHE A CA 1
ATOM 746 C C . PHE A 1 96 ? 3.669 0.448 4.618 1.00 97.81 96 PHE A C 1
ATOM 748 O O . PHE A 1 96 ? 2.602 0.974 4.935 1.00 97.81 96 PHE A O 1
ATOM 755 N N . VAL A 1 97 ? 4.802 0.672 5.281 1.00 97.62 97 VAL A N 1
ATOM 756 C CA . VAL A 1 97 ? 4.972 1.736 6.277 1.00 97.62 97 VAL A CA 1
ATOM 757 C C . VAL A 1 97 ? 6.068 2.661 5.781 1.00 97.62 97 VAL A C 1
ATOM 759 O O . VAL A 1 97 ? 7.167 2.204 5.466 1.00 97.62 97 VAL A O 1
ATOM 762 N N . GLY A 1 98 ? 5.791 3.957 5.708 1.00 96.69 98 GLY A N 1
ATOM 763 C CA . GLY A 1 98 ? 6.691 4.908 5.068 1.00 96.69 98 GLY A CA 1
ATOM 764 C C . GLY A 1 98 ? 6.359 6.357 5.374 1.00 96.69 98 GLY A C 1
ATOM 765 O O . GLY A 1 98 ? 5.465 6.641 6.171 1.00 96.69 98 GLY A O 1
ATOM 766 N N . SER A 1 99 ? 7.106 7.266 4.760 1.00 95.88 99 SER A N 1
ATOM 767 C CA . SER A 1 99 ? 6.844 8.704 4.817 1.00 95.88 99 SER A CA 1
ATOM 768 C C . SER A 1 99 ? 6.303 9.215 3.489 1.00 95.88 99 SER A C 1
ATOM 770 O O . SER A 1 99 ? 6.693 8.718 2.436 1.00 95.88 99 SER A O 1
ATOM 772 N N . ILE A 1 100 ? 5.427 10.213 3.540 1.00 94.94 100 ILE A N 1
ATOM 773 C CA . ILE A 1 100 ? 4.973 10.925 2.346 1.00 94.94 100 ILE A CA 1
ATOM 774 C C . ILE A 1 100 ? 6.114 11.815 1.843 1.00 94.94 100 ILE A C 1
ATOM 776 O O . ILE A 1 100 ? 6.585 12.692 2.569 1.00 94.94 100 ILE A O 1
ATOM 780 N N . GLU A 1 101 ? 6.532 11.617 0.595 1.00 92.12 101 GLU A N 1
ATOM 781 C CA . GLU A 1 101 ? 7.455 12.500 -0.114 1.00 92.12 101 GLU A CA 1
ATOM 782 C C . GLU A 1 101 ? 6.689 13.260 -1.202 1.00 92.12 101 GLU A C 1
ATOM 784 O O . GLU A 1 101 ? 6.030 12.675 -2.059 1.00 92.12 101 GLU A O 1
ATOM 789 N N . ARG A 1 102 ? 6.739 14.596 -1.136 1.00 89.06 102 ARG A N 1
ATOM 790 C CA . ARG A 1 102 ? 6.068 15.494 -2.087 1.00 89.06 102 ARG A CA 1
ATOM 791 C C . ARG A 1 102 ? 7.106 16.055 -3.046 1.00 89.06 102 ARG A C 1
ATOM 793 O O . ARG A 1 102 ? 8.053 16.710 -2.602 1.00 89.06 102 ARG A O 1
ATOM 800 N N . HIS A 1 103 ? 6.942 15.838 -4.346 1.00 82.94 103 HIS A N 1
ATOM 801 C CA . HIS A 1 103 ? 7.857 16.379 -5.342 1.00 82.94 103 HIS A CA 1
ATOM 802 C C . HIS A 1 103 ? 7.365 17.765 -5.766 1.00 82.94 103 HIS A C 1
ATOM 804 O O . HIS A 1 103 ? 6.248 17.945 -6.241 1.00 82.94 103 HIS A O 1
ATOM 810 N N . ARG A 1 104 ? 8.210 18.788 -5.589 1.00 63.19 104 ARG A N 1
ATOM 811 C CA . ARG A 1 104 ? 7.860 20.192 -5.894 1.00 63.19 104 ARG A CA 1
ATOM 812 C C . ARG A 1 104 ? 7.834 20.516 -7.396 1.00 63.19 104 ARG A C 1
ATOM 814 O O . ARG A 1 104 ? 7.612 21.668 -7.754 1.00 63.19 104 ARG A O 1
ATOM 821 N N . SER A 1 105 ? 8.095 19.546 -8.272 1.00 55.00 105 SER A N 1
ATOM 822 C CA . SER A 1 105 ? 8.490 19.796 -9.666 1.00 55.00 105 SER A CA 1
ATOM 823 C C . SER A 1 105 ? 7.712 18.961 -10.691 1.00 55.00 105 SER A C 1
ATOM 825 O O . SER A 1 105 ? 8.294 18.535 -11.682 1.00 55.00 105 SER A O 1
ATOM 827 N N . GLY A 1 106 ? 6.411 18.746 -10.476 1.00 52.31 106 GLY A N 1
ATOM 828 C CA . GLY A 1 106 ? 5.511 18.115 -11.451 1.00 52.31 106 GLY A CA 1
ATOM 829 C C . GLY A 1 106 ? 4.152 18.830 -11.514 1.00 52.31 106 GLY A C 1
ATOM 830 O O . GLY A 1 106 ? 3.674 19.309 -10.479 1.00 52.31 106 GLY A O 1
ATOM 831 N N . PRO A 1 107 ? 3.514 18.954 -12.694 1.00 41.34 107 PRO A N 1
ATOM 832 C CA . PRO A 1 107 ? 2.158 19.481 -12.785 1.00 41.34 107 PRO A CA 1
ATOM 833 C C . PRO A 1 107 ? 1.191 18.503 -12.101 1.00 41.34 107 PRO A C 1
ATOM 835 O O . PRO A 1 107 ? 1.091 17.352 -12.504 1.00 41.34 107 PRO A O 1
ATOM 838 N N . GLY A 1 108 ? 0.485 18.958 -11.061 1.00 50.47 108 GLY A N 1
ATOM 839 C CA . GLY A 1 108 ? -0.515 18.147 -10.349 1.00 50.47 108 GLY A CA 1
ATOM 840 C C . GLY A 1 108 ? -0.082 17.550 -9.005 1.00 50.47 108 GLY A C 1
ATOM 841 O O . GLY A 1 108 ? -0.839 16.763 -8.452 1.00 50.47 108 GLY A O 1
ATOM 842 N N . GLY A 1 109 ? 1.072 17.937 -8.445 1.00 54.84 109 GLY A N 1
ATOM 843 C CA . GLY A 1 109 ? 1.464 17.492 -7.100 1.00 54.84 109 GLY A CA 1
ATOM 844 C C . GLY A 1 109 ? 1.876 16.022 -7.068 1.00 54.84 109 GLY A C 1
ATOM 845 O O . GLY A 1 109 ? 1.329 15.227 -6.310 1.00 54.84 109 GLY A O 1
ATOM 846 N N . GLU A 1 110 ? 2.843 15.656 -7.910 1.00 75.94 110 GLU A N 1
ATOM 847 C CA . GLU A 1 110 ? 3.416 14.313 -7.897 1.00 75.94 110 GLU A CA 1
ATOM 848 C C . GLU A 1 110 ? 4.081 14.040 -6.541 1.00 75.94 110 GLU A C 1
ATOM 850 O O . GLU A 1 110 ? 4.912 14.809 -6.053 1.00 75.94 110 GLU A O 1
ATOM 855 N N . GLY A 1 111 ? 3.707 12.938 -5.908 1.00 87.62 111 GLY A N 1
ATOM 856 C CA . GLY A 1 111 ? 4.316 12.471 -4.675 1.00 87.62 111 GLY A CA 1
ATOM 857 C C . GLY A 1 111 ? 4.119 10.975 -4.529 1.00 87.62 111 GLY A C 1
ATOM 858 O O . GLY A 1 111 ? 3.369 10.346 -5.279 1.00 87.62 111 GLY A O 1
ATOM 859 N N . GLU A 1 112 ? 4.832 10.399 -3.579 1.00 94.38 112 GLU A N 1
ATOM 860 C CA . GLU A 1 112 ? 4.823 8.965 -3.335 1.00 94.38 112 GLU A CA 1
ATOM 861 C C . GLU A 1 112 ? 5.067 8.670 -1.860 1.00 94.38 112 GLU A C 1
ATOM 863 O O . GLU A 1 112 ? 5.475 9.532 -1.075 1.00 94.38 112 GLU A O 1
ATOM 868 N N . VAL A 1 113 ? 4.799 7.431 -1.460 1.00 97.12 113 VAL A N 1
ATOM 869 C CA . VAL A 1 113 ? 5.235 6.946 -0.152 1.00 97.12 113 VAL A CA 1
ATOM 870 C C . VAL A 1 113 ? 6.637 6.387 -0.291 1.00 97.12 113 VAL A C 1
ATOM 872 O O . VAL A 1 113 ? 6.841 5.385 -0.971 1.00 97.12 113 VAL A O 1
ATOM 875 N N . ARG A 1 114 ? 7.603 6.960 0.420 1.00 97.06 114 ARG A N 1
ATOM 876 C CA . ARG A 1 114 ? 8.904 6.321 0.592 1.00 97.06 114 ARG A CA 1
ATOM 877 C C . ARG A 1 114 ? 8.805 5.246 1.659 1.00 97.06 114 ARG A C 1
ATOM 879 O O . ARG A 1 114 ? 8.726 5.537 2.858 1.00 97.06 114 ARG A O 1
ATOM 886 N N . ALA A 1 115 ? 8.772 3.993 1.220 1.00 97.31 115 ALA A N 1
ATOM 887 C CA . ALA A 1 115 ? 8.634 2.851 2.105 1.00 97.31 115 ALA A CA 1
ATOM 888 C C . ALA A 1 115 ? 9.884 2.671 2.973 1.00 97.31 115 ALA A C 1
ATOM 890 O O . ALA A 1 115 ? 11.012 2.741 2.498 1.00 97.31 115 ALA A O 1
ATOM 891 N N . ARG A 1 116 ? 9.667 2.388 4.257 1.00 96.00 116 ARG A N 1
ATOM 892 C CA . ARG A 1 116 ? 10.684 1.934 5.221 1.00 96.00 116 ARG A CA 1
ATOM 893 C C . ARG A 1 116 ? 10.455 0.490 5.649 1.00 96.00 116 ARG A C 1
ATOM 895 O O . ARG A 1 116 ? 11.346 -0.151 6.195 1.00 96.00 116 ARG A O 1
ATOM 902 N N . THR A 1 117 ? 9.246 -0.024 5.447 1.00 96.06 117 THR A N 1
ATOM 903 C CA . THR A 1 117 ? 8.903 -1.422 5.702 1.00 96.06 117 THR A CA 1
ATOM 904 C C . THR A 1 117 ? 7.877 -1.881 4.678 1.00 96.06 117 THR A C 1
ATOM 906 O O . THR A 1 117 ? 7.009 -1.104 4.281 1.00 96.06 117 THR A O 1
ATOM 909 N N . CYS A 1 118 ? 7.977 -3.143 4.272 1.00 96.69 118 CYS A N 1
ATOM 910 C CA . CYS A 1 118 ? 7.052 -3.805 3.363 1.00 96.69 118 CYS A CA 1
ATOM 911 C C . CYS A 1 118 ? 6.781 -5.219 3.875 1.00 96.69 118 CYS A C 1
ATOM 913 O O . CYS A 1 118 ? 7.718 -5.918 4.266 1.00 96.69 118 CYS A O 1
ATOM 915 N N . ARG A 1 119 ? 5.523 -5.662 3.844 1.00 95.81 119 ARG A N 1
ATOM 916 C CA . ARG A 1 119 ? 5.168 -7.064 4.100 1.00 95.81 119 ARG A CA 1
ATOM 917 C C . ARG A 1 119 ? 3.962 -7.505 3.281 1.00 95.81 119 ARG A C 1
ATOM 919 O O . ARG A 1 119 ? 3.062 -6.710 3.028 1.00 95.81 119 ARG A O 1
ATOM 926 N N . GLY A 1 120 ? 3.930 -8.786 2.924 1.00 96.06 120 GLY A N 1
ATOM 927 C CA . GLY A 1 120 ? 2.713 -9.429 2.437 1.00 96.06 120 GLY A CA 1
ATOM 928 C C . GLY A 1 120 ? 1.728 -9.613 3.590 1.00 96.06 120 GLY A C 1
ATOM 929 O O . GLY A 1 120 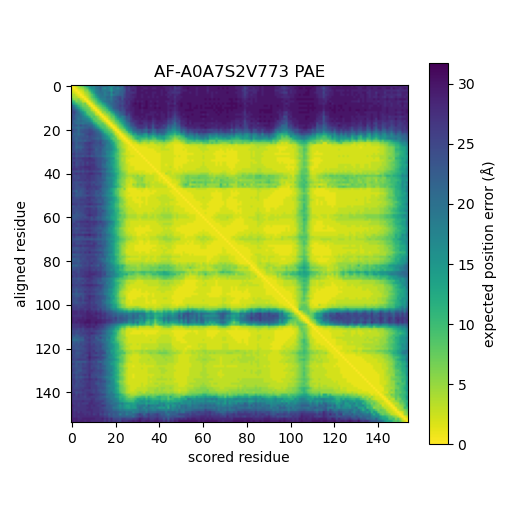? 2.126 -9.979 4.697 1.00 96.06 120 GLY A O 1
ATOM 930 N N . VAL A 1 121 ? 0.454 -9.341 3.336 1.00 95.69 121 VAL A N 1
ATOM 931 C CA . VAL A 1 121 ? -0.648 -9.509 4.299 1.00 95.69 121 VAL A CA 1
ATOM 932 C C . VAL A 1 121 ? -1.762 -10.366 3.694 1.00 95.69 121 VAL A C 1
ATOM 934 O O . VAL A 1 121 ? -2.948 -10.125 3.902 1.00 95.69 121 VAL A O 1
ATOM 937 N N . GLU A 1 122 ? -1.368 -11.382 2.927 1.00 92.06 122 GLU A N 1
ATOM 938 C CA . GLU A 1 122 ? -2.284 -12.382 2.380 1.00 92.06 122 GLU A CA 1
ATOM 939 C C . GLU A 1 122 ? -3.100 -13.062 3.482 1.00 92.06 122 GLU A C 1
ATOM 941 O O . GLU A 1 122 ? -2.575 -13.425 4.535 1.00 92.06 122 GLU A O 1
ATOM 946 N N . GLY A 1 123 ? -4.399 -13.230 3.232 1.00 91.75 123 GLY A N 1
ATOM 947 C CA . GLY A 1 123 ? -5.331 -13.801 4.205 1.00 91.75 123 GLY A CA 1
ATOM 948 C C . GLY A 1 123 ? -5.758 -12.849 5.328 1.00 91.75 123 GLY A C 1
ATOM 949 O O . GLY A 1 123 ? -6.452 -13.286 6.245 1.00 91.75 123 GLY A O 1
ATOM 950 N N . LEU A 1 124 ? -5.386 -11.563 5.273 1.00 94.06 124 LEU A N 1
ATOM 951 C CA . LEU A 1 124 ? -5.959 -10.552 6.160 1.00 94.06 124 LEU A CA 1
ATOM 952 C C . LEU A 1 124 ? -7.481 -10.486 5.961 1.00 94.06 124 LEU A C 1
ATOM 954 O O . LEU A 1 124 ? -7.966 -10.278 4.848 1.00 94.06 124 LEU A O 1
ATOM 958 N N . ASP A 1 125 ? -8.236 -10.630 7.051 1.00 95.81 125 ASP A N 1
ATOM 959 C CA . ASP A 1 125 ? -9.676 -10.382 7.043 1.00 95.81 125 ASP A CA 1
ATOM 960 C C . ASP A 1 125 ? -9.923 -8.881 6.845 1.00 95.81 125 ASP A C 1
ATOM 962 O O . ASP A 1 125 ?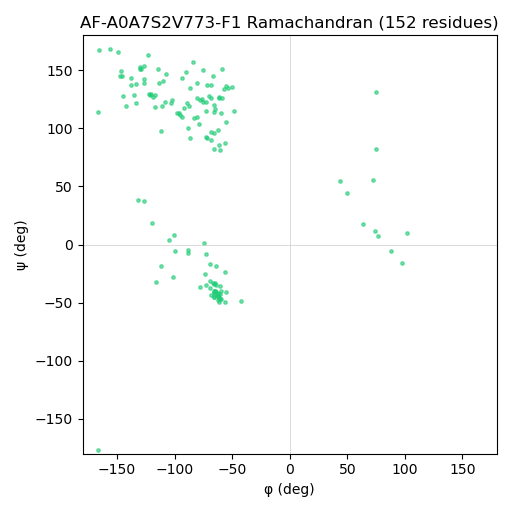 -9.862 -8.081 7.787 1.00 95.81 125 ASP A O 1
ATOM 966 N N . MET A 1 126 ? -10.179 -8.496 5.594 1.00 92.06 126 MET A N 1
ATOM 967 C CA . MET A 1 126 ? -10.394 -7.098 5.235 1.00 92.06 126 MET A CA 1
ATOM 968 C C . MET A 1 126 ? -11.637 -6.513 5.897 1.00 92.06 126 MET A C 1
ATOM 970 O O . MET A 1 126 ? -11.608 -5.358 6.316 1.00 92.06 126 MET A O 1
ATOM 974 N N . ALA A 1 127 ? -12.699 -7.302 6.075 1.00 94.00 127 ALA A N 1
ATOM 975 C CA . ALA A 1 127 ? -13.918 -6.815 6.709 1.00 94.00 127 ALA A CA 1
ATOM 976 C C . ALA A 1 127 ? -13.671 -6.472 8.186 1.00 94.00 127 ALA A C 1
ATOM 978 O O . ALA A 1 127 ? -14.162 -5.455 8.687 1.00 94.00 127 ALA A O 1
ATOM 979 N N . LEU A 1 128 ? -12.886 -7.292 8.891 1.00 96.50 128 LEU A N 1
ATOM 980 C CA . LEU A 1 128 ? -12.477 -6.992 10.260 1.00 96.50 128 LEU A CA 1
ATOM 981 C C . LEU A 1 128 ? -11.516 -5.799 10.317 1.00 96.50 128 LEU A C 1
ATOM 983 O O . LEU A 1 128 ? -11.692 -4.929 11.173 1.00 96.50 128 LEU A O 1
ATOM 987 N N . PHE A 1 129 ? -10.538 -5.731 9.410 1.00 94.06 129 PHE A N 1
ATOM 988 C CA . PHE A 1 129 ? -9.591 -4.617 9.328 1.00 94.06 129 PHE A CA 1
ATOM 989 C C . PHE A 1 129 ? -10.309 -3.270 9.177 1.00 94.06 129 PHE A C 1
ATOM 991 O O . PHE A 1 129 ? -10.057 -2.347 9.953 1.00 94.06 129 PHE A O 1
ATOM 998 N N . GLU A 1 130 ? -11.250 -3.165 8.238 1.00 93.56 130 GLU A N 1
ATOM 999 C CA . GLU A 1 130 ? -12.020 -1.940 8.002 1.00 93.56 130 GLU A CA 1
ATOM 1000 C C . GLU A 1 130 ? -12.859 -1.541 9.222 1.00 93.56 130 GLU A C 1
ATOM 1002 O O . GLU A 1 130 ? -12.872 -0.374 9.626 1.00 93.56 130 GLU A O 1
ATOM 1007 N N . ARG A 1 131 ? -13.523 -2.511 9.867 1.00 96.62 131 ARG A N 1
ATOM 1008 C CA . ARG A 1 131 ? -14.290 -2.266 11.101 1.00 96.62 131 ARG A CA 1
ATOM 1009 C C . ARG A 1 131 ? -13.390 -1.770 12.227 1.00 96.62 131 ARG A C 1
ATOM 1011 O O . ARG A 1 131 ? -13.744 -0.806 12.906 1.00 96.62 131 ARG A O 1
ATOM 1018 N N . ALA A 1 132 ? -12.234 -2.402 12.419 1.00 96.44 132 ALA A N 1
ATOM 1019 C CA . ALA A 1 132 ? -11.264 -2.015 13.437 1.00 96.44 132 ALA A CA 1
ATOM 1020 C C . ALA A 1 132 ? -10.706 -0.609 13.183 1.00 96.44 132 ALA A C 1
ATOM 1022 O O . ALA A 1 132 ? -10.633 0.202 14.108 1.00 96.44 132 ALA A O 1
ATOM 1023 N N . LEU A 1 133 ? -10.380 -0.286 11.928 1.00 94.12 133 LEU A N 1
ATOM 1024 C CA . LEU A 1 133 ? -9.909 1.040 11.545 1.00 94.12 133 LEU A CA 1
ATOM 1025 C C . LEU A 1 133 ? -10.973 2.113 11.806 1.00 94.12 133 LEU A C 1
ATOM 1027 O O . LEU A 1 133 ? -10.664 3.146 12.402 1.00 94.12 133 LEU A O 1
ATOM 1031 N N . LYS A 1 134 ? -12.233 1.849 11.441 1.00 95.12 134 LYS A N 1
ATOM 1032 C CA . LYS A 1 134 ? -13.360 2.748 11.725 1.00 95.12 134 LYS A CA 1
ATOM 1033 C C . LYS A 1 134 ? -13.538 2.986 13.225 1.00 95.12 134 LYS A C 1
ATOM 1035 O O . LYS A 1 134 ? -13.659 4.131 13.648 1.00 95.12 134 LYS A O 1
ATOM 1040 N N . MET A 1 135 ? -13.516 1.926 14.037 1.00 95.38 135 MET A N 1
ATOM 1041 C CA . MET A 1 135 ? -13.621 2.047 15.496 1.00 95.38 135 MET A CA 1
ATOM 1042 C C . MET A 1 135 ? -12.476 2.876 16.084 1.00 95.38 135 MET A C 1
ATOM 1044 O O . MET A 1 135 ? -12.724 3.749 16.914 1.00 95.38 135 MET A O 1
ATOM 1048 N N . ARG A 1 136 ? -11.238 2.659 15.618 1.00 93.25 136 ARG A N 1
ATOM 1049 C CA . ARG A 1 136 ? -10.076 3.447 16.048 1.00 93.25 136 ARG A CA 1
ATOM 1050 C C . ARG A 1 136 ? -10.242 4.930 15.721 1.00 93.25 136 ARG A C 1
ATOM 1052 O O . ARG A 1 136 ? -9.974 5.756 16.586 1.00 93.25 136 ARG A O 1
ATOM 1059 N N . ARG A 1 137 ? -10.660 5.268 14.498 1.00 92.81 137 ARG A N 1
ATOM 1060 C CA . ARG A 1 137 ? -10.855 6.666 14.075 1.00 92.81 137 ARG A CA 1
ATOM 1061 C C . ARG A 1 137 ? -11.926 7.352 14.922 1.00 92.81 137 ARG A C 1
ATOM 1063 O O . ARG A 1 137 ? -11.625 8.352 15.556 1.00 92.81 137 ARG A O 1
ATOM 1070 N N . ASN A 1 138 ? -13.090 6.718 15.077 1.00 92.75 138 ASN A N 1
ATOM 1071 C CA . ASN A 1 138 ? -14.162 7.227 15.937 1.00 92.75 138 ASN A CA 1
ATOM 1072 C C . ASN A 1 138 ? -13.692 7.484 17.379 1.00 92.75 138 ASN A C 1
ATOM 1074 O O . ASN A 1 138 ? -14.087 8.465 18.000 1.00 92.75 138 ASN A O 1
ATOM 1078 N N . PHE A 1 139 ? -12.866 6.592 17.932 1.00 92.00 139 PHE A N 1
ATOM 1079 C CA . PHE A 1 139 ? -12.325 6.760 19.278 1.00 92.00 139 PHE A CA 1
ATOM 1080 C C . PHE A 1 139 ? -11.383 7.969 19.381 1.00 92.00 139 PHE A C 1
ATOM 1082 O O . PHE A 1 139 ? -11.508 8.754 20.317 1.00 92.00 139 PHE A O 1
ATOM 1089 N N . LEU A 1 140 ? -10.474 8.140 18.416 1.00 87.50 140 LEU A N 1
ATOM 1090 C CA . LEU A 1 140 ? -9.547 9.276 18.386 1.00 87.50 140 LEU A CA 1
ATOM 1091 C C . LEU A 1 140 ? -10.276 10.609 18.180 1.00 87.50 140 LEU A C 1
ATOM 1093 O O . LEU A 1 140 ? -9.963 11.576 18.870 1.00 87.50 140 LEU A O 1
ATOM 1097 N N . ASP A 1 141 ? -11.282 10.643 17.306 1.00 88.31 141 ASP A N 1
ATOM 1098 C CA . ASP A 1 141 ? -12.101 11.837 17.077 1.00 88.31 141 ASP A CA 1
ATOM 1099 C C . ASP A 1 141 ? -12.845 12.243 18.361 1.00 88.31 141 ASP A C 1
ATOM 1101 O O . ASP A 1 141 ? -12.887 13.416 18.730 1.00 88.31 141 ASP A O 1
ATOM 1105 N N . ASN A 1 142 ? -13.381 11.264 19.098 1.00 87.12 142 ASN A N 1
ATOM 1106 C CA . ASN A 1 142 ? -14.045 11.515 20.376 1.00 87.12 142 ASN A CA 1
ATOM 1107 C C . ASN A 1 142 ? -13.081 12.052 21.441 1.00 87.12 142 ASN A C 1
ATOM 1109 O O . ASN A 1 142 ? -13.459 12.965 22.171 1.00 87.12 142 ASN A O 1
ATOM 1113 N N . LEU A 1 143 ? -11.850 11.534 21.523 1.00 82.56 143 LEU A N 1
ATOM 1114 C CA . LEU A 1 143 ? -10.835 12.065 22.441 1.00 82.56 143 LEU A CA 1
ATOM 1115 C C . LEU A 1 143 ? -10.493 13.524 22.122 1.00 82.56 143 LEU A C 1
ATOM 1117 O O . LEU A 1 143 ? -10.511 14.360 23.019 1.00 82.56 143 LEU A O 1
ATOM 1121 N N . GLN A 1 144 ? -10.285 13.854 20.845 1.00 72.31 144 GLN A N 1
ATOM 1122 C CA . GLN A 1 144 ? -10.018 15.236 20.432 1.00 72.31 144 GLN A CA 1
ATOM 1123 C C . GLN A 1 144 ? -11.174 16.184 20.775 1.00 72.31 144 GLN A C 1
ATOM 1125 O O . GLN A 1 144 ? -10.946 17.340 21.128 1.00 72.31 144 GLN A O 1
ATOM 1130 N N . ASN A 1 145 ? -12.418 15.712 20.680 1.00 70.56 145 ASN A N 1
ATOM 1131 C CA . ASN A 1 145 ? -13.586 16.505 21.058 1.00 70.56 145 ASN A CA 1
ATOM 1132 C C . ASN A 1 145 ? -13.664 16.731 22.574 1.00 70.56 145 ASN A C 1
ATOM 1134 O O . ASN A 1 145 ? -14.034 17.822 23.002 1.00 70.56 145 ASN A O 1
ATOM 1138 N N . VAL A 1 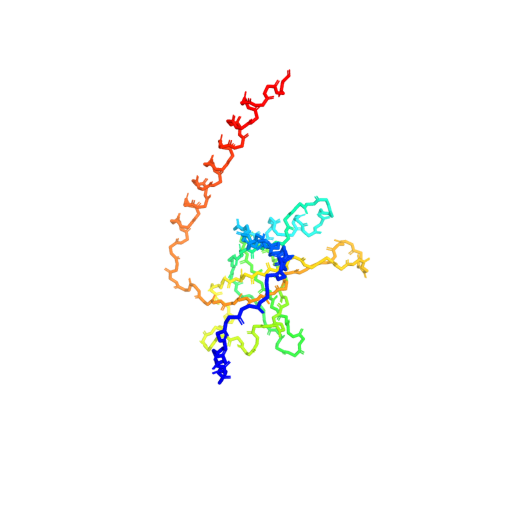146 ? -13.288 15.737 23.384 1.00 70.06 146 VAL A N 1
ATOM 1139 C CA . VAL A 1 146 ? -13.212 15.882 24.846 1.00 70.06 146 VAL A CA 1
ATOM 1140 C C . VAL A 1 146 ? -12.125 16.884 25.241 1.00 70.06 146 VAL A C 1
ATOM 1142 O O . VAL A 1 146 ? -12.388 17.745 26.077 1.00 70.06 146 VAL A O 1
ATOM 1145 N N . ASP A 1 147 ? -10.956 16.844 24.601 1.00 64.38 147 ASP A N 1
ATOM 1146 C CA . ASP A 1 147 ? -9.870 17.793 24.879 1.00 64.38 147 ASP A CA 1
ATOM 1147 C C . ASP A 1 147 ? -10.266 19.237 24.529 1.00 64.38 147 ASP A C 1
ATOM 1149 O O . ASP A 1 147 ? -10.013 20.159 25.304 1.00 64.38 147 ASP A O 1
ATOM 1153 N N . LYS A 1 148 ? -10.970 19.444 23.407 1.00 59.69 148 LYS A N 1
ATOM 1154 C CA . LYS A 1 148 ? -11.503 20.764 23.022 1.00 59.69 148 LYS A CA 1
ATOM 1155 C C . LYS A 1 148 ? -12.560 21.282 24.001 1.00 59.69 148 LYS A C 1
ATOM 1157 O O . LYS A 1 148 ? -12.547 22.460 24.341 1.00 59.69 148 LYS A O 1
ATOM 1162 N N . LEU A 1 149 ? -13.438 20.406 24.495 1.00 61.06 149 LEU A N 1
ATOM 1163 C CA . LEU A 1 149 ? -14.422 20.752 25.528 1.00 61.06 149 LEU A CA 1
ATOM 1164 C C . LEU A 1 149 ? -13.758 21.093 26.872 1.00 61.06 149 LEU A C 1
ATOM 1166 O O . LEU A 1 149 ? -14.247 21.962 27.589 1.00 61.06 149 LEU A O 1
ATOM 1170 N N . ALA A 1 150 ? -12.645 20.437 27.209 1.00 58.59 150 ALA A N 1
ATOM 1171 C CA . ALA A 1 150 ? -11.883 20.708 28.426 1.00 58.59 150 ALA A CA 1
ATOM 1172 C C . ALA A 1 150 ? -11.082 22.024 28.361 1.00 58.59 150 ALA A C 1
ATOM 1174 O O . ALA A 1 150 ? -10.815 22.622 29.403 1.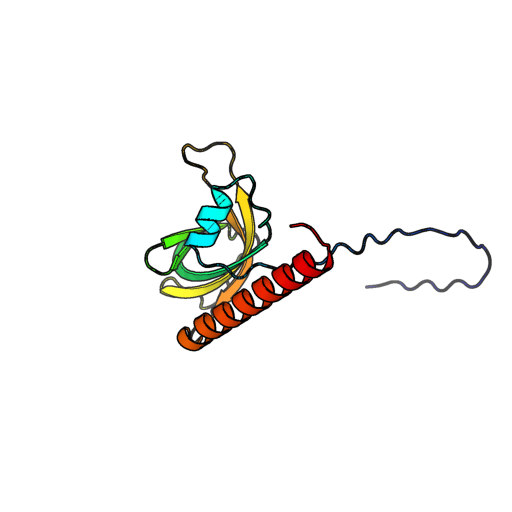00 58.59 150 ALA A O 1
ATOM 1175 N N . LEU A 1 151 ? -10.721 22.483 27.157 1.00 59.47 151 LEU A N 1
ATOM 1176 C CA . LEU A 1 151 ? -9.958 23.716 26.925 1.00 59.47 151 LEU A CA 1
ATOM 1177 C C . LEU A 1 151 ? -10.823 24.982 26.774 1.00 59.47 151 LEU A C 1
ATOM 1179 O O . LEU A 1 151 ? -10.273 26.076 26.741 1.00 59.47 151 LEU A O 1
ATOM 1183 N N . GLY A 1 152 ? -12.155 24.864 26.767 1.00 52.00 152 GLY A N 1
ATOM 1184 C CA . GLY A 1 152 ? -13.066 26.014 26.869 1.00 52.00 152 GLY A CA 1
ATOM 1185 C C . GLY A 1 152 ? -13.186 26.893 25.617 1.00 52.00 152 GLY A C 1
ATOM 1186 O O . GLY A 1 152 ? -13.787 27.961 25.703 1.00 52.00 152 GLY A O 1
ATOM 1187 N N . ASP A 1 153 ? -12.666 26.455 24.471 1.00 55.47 153 ASP A N 1
ATOM 1188 C CA . ASP A 1 153 ? -12.769 27.188 23.207 1.00 55.47 153 ASP A CA 1
ATOM 1189 C C . ASP A 1 153 ? -14.084 26.847 22.480 1.00 55.47 153 ASP A C 1
ATOM 1191 O O . ASP A 1 153 ? -14.153 25.891 21.700 1.00 55.47 153 ASP A O 1
ATOM 1195 N N . LEU A 1 154 ? -15.130 27.641 22.738 1.00 51.81 154 LEU A N 1
ATOM 1196 C CA . LEU A 1 154 ? -16.338 27.776 21.908 1.00 51.81 154 LEU A CA 1
ATOM 1197 C C . LEU A 1 154 ? -16.763 29.245 21.823 1.00 51.81 154 LEU A C 1
ATOM 1199 O O . LEU A 1 154 ? -16.944 29.869 22.893 1.00 51.81 154 LEU A O 1
#

Sequence (154 aa):
RVVVVVSRHDNMIHNNVHRNDEEIPTAHILYPQEVNAAISDSSSPVSVVRVIGRLTHYDSKNSRATIEWNHQELNVATNLVEPMPAGLVVGNLVEFVGSIERHRSGPGGEGEVRARTCRGVEGLDMALFERALKMRRNFLDNLQNVDKLALGDL

Radius of gyration: 20.96 Å; Cα contacts (8 Å, |Δi|>4): 233; chains: 1; bounding box: 52×42×54 Å

Foldseek 3Di:
DDDDDDDDDDDDDPPPPPPPVPPPDDADEDELVVLLVQLLDPPRPHWKHKYKFQWADADPVQQWTWGDDPNHIAIERRVQCPPPDPPDDHRFIKIFIFTKDWDPDDPRTDIHGHGNDMDTPPPPPVVVVVVVSVVVVVVVVVVVVVVVVVVPDD

Organism: NCBI:txid94617